Protein AF-A0AB38UIT8-F1 (afdb_monomer_lite)

Sequence (91 aa):
MRKNILPRKLAKPIEQLSDGTWIIRYAIQSIDRTDNEGNELVTFASSIFLEKPTLEMIKKSIHRYAMSVLDDEDVLLLVANPDLSVYMIID

Radius of gyration: 13.45 Å; chains: 1; bounding box: 37×26×34 Å

Structure (mmCIF, N/CA/C/O backbone):
data_AF-A0AB38UIT8-F1
#
_entry.id   AF-A0AB38UIT8-F1
#
loop_
_atom_site.group_PDB
_atom_site.id
_atom_site.type_symbol
_atom_site.label_atom_id
_atom_site.label_alt_id
_atom_site.label_comp_id
_atom_site.label_asym_id
_atom_site.label_entity_id
_atom_site.label_seq_id
_atom_site.pdbx_PDB_ins_code
_atom_site.Cartn_x
_atom_site.Cartn_y
_atom_site.Cartn_z
_atom_site.occupancy
_atom_site.B_iso_or_equiv
_atom_site.auth_seq_id
_atom_site.auth_comp_id
_atom_site.auth_asym_id
_atom_site.auth_atom_id
_atom_site.pdbx_PDB_model_num
ATOM 1 N N . MET A 1 1 ? 12.914 -10.280 0.792 1.00 48.16 1 MET A N 1
ATOM 2 C CA . MET A 1 1 ? 11.509 -9.821 0.895 1.00 48.16 1 MET A CA 1
ATOM 3 C C . MET A 1 1 ? 10.656 -10.620 -0.083 1.00 48.16 1 MET A C 1
ATOM 5 O O . MET A 1 1 ? 11.085 -10.788 -1.218 1.00 48.16 1 MET A O 1
ATOM 9 N N . ARG A 1 2 ? 9.496 -11.160 0.325 1.00 50.50 2 ARG A N 1
ATOM 10 C CA . ARG A 1 2 ? 8.529 -11.711 -0.646 1.00 50.50 2 ARG A CA 1
ATOM 11 C C . ARG A 1 2 ? 8.067 -10.553 -1.537 1.00 50.50 2 ARG A C 1
ATOM 13 O O . ARG A 1 2 ? 7.651 -9.530 -1.005 1.00 50.50 2 ARG A O 1
ATOM 20 N N . LYS A 1 3 ? 8.196 -10.685 -2.861 1.00 60.97 3 LYS A N 1
ATOM 21 C CA . LYS A 1 3 ? 7.686 -9.686 -3.809 1.00 60.97 3 LYS A CA 1
ATOM 22 C C . LYS A 1 3 ? 6.165 -9.809 -3.830 1.00 60.97 3 LYS A C 1
ATOM 24 O O . LYS A 1 3 ? 5.645 -10.793 -4.350 1.00 60.97 3 LYS A O 1
ATOM 29 N N . ASN A 1 4 ? 5.468 -8.862 -3.212 1.00 86.19 4 ASN A N 1
ATOM 30 C CA . ASN A 1 4 ? 4.015 -8.812 -3.276 1.00 86.19 4 ASN A CA 1
ATOM 31 C C . ASN A 1 4 ? 3.633 -8.229 -4.640 1.00 86.19 4 ASN A C 1
ATOM 33 O O . ASN A 1 4 ? 3.827 -7.038 -4.861 1.00 86.19 4 ASN A O 1
ATOM 37 N N . ILE A 1 5 ? 3.153 -9.071 -5.558 1.00 92.31 5 ILE A N 1
ATOM 38 C CA . ILE A 1 5 ? 2.792 -8.686 -6.929 1.00 92.31 5 ILE A CA 1
ATOM 39 C C . ILE A 1 5 ? 1.290 -8.872 -7.120 1.00 92.31 5 ILE A C 1
ATOM 41 O O . ILE A 1 5 ? 0.748 -9.910 -6.742 1.00 92.31 5 ILE A O 1
ATOM 45 N N . LEU A 1 6 ? 0.623 -7.883 -7.712 1.00 93.38 6 LEU A N 1
ATOM 46 C CA . LEU A 1 6 ? -0.794 -7.960 -8.072 1.00 93.38 6 LEU A CA 1
ATOM 47 C C . LEU A 1 6 ? -1.117 -7.053 -9.273 1.00 93.38 6 LEU A C 1
ATOM 49 O O . LEU A 1 6 ? -0.340 -6.142 -9.571 1.00 93.38 6 LEU A O 1
ATOM 53 N N . PRO A 1 7 ? -2.253 -7.267 -9.959 1.00 95.12 7 PRO A N 1
ATOM 54 C CA . PRO A 1 7 ? -2.732 -6.353 -10.991 1.00 95.12 7 PRO A CA 1
ATOM 55 C C . PRO A 1 7 ? -2.938 -4.935 -10.447 1.00 95.12 7 PRO A C 1
ATOM 57 O O . PRO A 1 7 ? -3.578 -4.768 -9.408 1.00 95.12 7 PRO A O 1
ATOM 60 N N . ARG A 1 8 ? -2.486 -3.900 -11.166 1.00 93.12 8 ARG A N 1
ATOM 61 C CA . ARG A 1 8 ? -2.582 -2.478 -10.769 1.00 93.12 8 ARG A CA 1
ATOM 62 C C . ARG A 1 8 ? -3.982 -2.080 -10.299 1.00 93.12 8 ARG A C 1
ATOM 64 O O . ARG A 1 8 ? -4.111 -1.337 -9.326 1.00 93.12 8 ARG A O 1
ATOM 71 N N . LYS A 1 9 ? -5.017 -2.611 -10.961 1.00 90.94 9 LYS A N 1
ATOM 72 C CA . LYS A 1 9 ? -6.441 -2.390 -10.647 1.00 90.94 9 LYS A CA 1
ATOM 73 C C . LYS A 1 9 ? -6.854 -2.879 -9.250 1.00 90.94 9 LYS A C 1
ATOM 75 O O . LYS A 1 9 ? -7.807 -2.364 -8.678 1.00 90.94 9 LYS A O 1
ATOM 80 N N . LEU A 1 10 ? -6.134 -3.854 -8.695 1.00 91.75 10 LEU A N 1
ATOM 81 C CA . LEU A 1 10 ? -6.356 -4.416 -7.359 1.00 91.75 10 LEU A CA 1
ATOM 82 C C . LEU A 1 10 ? -5.430 -3.792 -6.298 1.00 91.75 10 LEU A C 1
ATOM 84 O O . LEU A 1 10 ? -5.575 -4.075 -5.112 1.00 91.75 10 LEU A O 1
ATOM 88 N N . ALA A 1 11 ? -4.489 -2.932 -6.703 1.00 92.00 11 ALA A N 1
ATOM 89 C CA . ALA A 1 11 ? -3.473 -2.323 -5.845 1.00 92.00 11 ALA A CA 1
ATOM 90 C C . ALA A 1 11 ? -4.021 -1.162 -5.011 1.00 92.00 11 ALA A C 1
ATOM 92 O O . ALA A 1 11 ? -3.534 -0.035 -5.104 1.00 92.00 11 ALA A O 1
ATOM 93 N N . LYS A 1 12 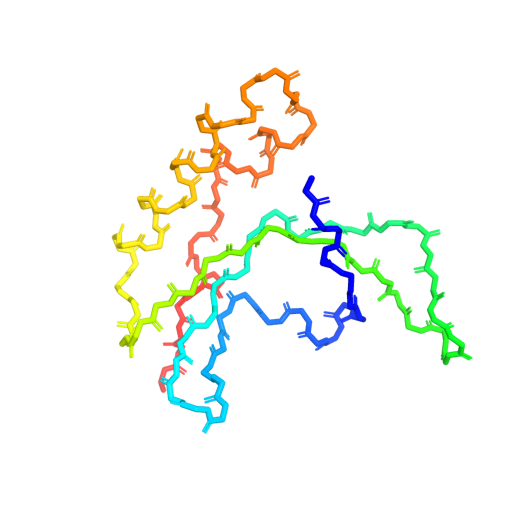? -5.057 -1.413 -4.208 1.00 93.12 12 LYS A N 1
ATOM 94 C CA . LYS A 1 12 ? -5.632 -0.383 -3.341 1.00 93.12 12 LYS A CA 1
ATOM 95 C C . LYS A 1 12 ? -4.605 0.029 -2.272 1.00 93.12 12 LYS A C 1
ATOM 97 O O . LYS A 1 12 ? -4.116 -0.860 -1.562 1.00 93.12 12 LYS A O 1
ATOM 102 N N . PRO A 1 13 ? -4.291 1.334 -2.132 1.00 93.19 13 PRO A N 1
ATOM 103 C CA . PRO A 1 13 ? -3.372 1.823 -1.101 1.00 93.19 13 PRO A CA 1
ATOM 104 C C . PRO A 1 13 ? -3.846 1.500 0.317 1.00 93.19 13 PRO A C 1
ATOM 106 O O . PRO A 1 13 ? -3.032 1.237 1.196 1.00 93.19 13 PRO A O 1
ATOM 109 N N . ILE A 1 14 ? -5.161 1.473 0.529 1.00 94.19 14 ILE A N 1
ATOM 110 C CA . ILE A 1 14 ? -5.804 1.099 1.785 1.00 94.19 14 ILE A CA 1
ATOM 111 C C . ILE A 1 14 ? -6.981 0.168 1.503 1.00 94.19 14 ILE A C 1
ATOM 113 O O . ILE A 1 14 ? -7.773 0.403 0.590 1.00 94.19 14 ILE A O 1
ATOM 117 N N . GLU A 1 15 ? -7.081 -0.913 2.265 1.00 94.25 15 GLU A N 1
ATOM 118 C CA . GLU A 1 15 ? -8.134 -1.914 2.112 1.00 94.25 15 GLU A CA 1
ATOM 119 C C . GLU A 1 15 ? -8.370 -2.635 3.441 1.00 94.25 15 GLU A C 1
ATOM 121 O O . GLU A 1 15 ? -7.413 -2.987 4.132 1.00 94.25 15 GLU A O 1
ATOM 126 N N . GLN A 1 16 ? -9.638 -2.869 3.785 1.00 94.69 16 GLN A N 1
ATOM 127 C CA . GLN A 1 16 ? -9.997 -3.787 4.860 1.00 94.69 16 GLN A CA 1
ATOM 128 C C . GLN A 1 16 ? -10.142 -5.198 4.285 1.00 94.69 16 GLN A C 1
ATOM 130 O O . GLN A 1 16 ? -10.869 -5.409 3.313 1.00 94.69 16 GLN A O 1
ATOM 135 N N . LEU A 1 17 ? -9.434 -6.153 4.876 1.00 93.62 17 LEU A N 1
ATOM 136 C CA . LEU A 1 17 ? -9.493 -7.564 4.528 1.00 93.62 17 LEU A CA 1
ATOM 137 C C . LEU A 1 17 ? -10.721 -8.229 5.162 1.00 93.62 17 LEU A C 1
ATOM 139 O O . LEU A 1 17 ? -11.331 -7.715 6.100 1.00 93.62 17 LEU A O 1
ATOM 143 N N . SER A 1 18 ? -11.078 -9.412 4.661 1.00 94.12 18 SER A N 1
ATOM 144 C CA . SER A 1 18 ? -12.251 -10.166 5.123 1.00 94.12 18 SER A CA 1
ATOM 145 C C . SER A 1 18 ? -12.188 -10.580 6.596 1.00 94.12 18 SER A C 1
ATOM 147 O O . SER A 1 18 ? -13.221 -10.860 7.192 1.00 94.12 18 SER A O 1
ATOM 149 N N . ASP A 1 19 ? -10.989 -10.640 7.176 1.00 95.06 19 ASP A N 1
ATOM 150 C CA . ASP A 1 19 ? -10.761 -10.938 8.594 1.00 95.06 19 ASP A CA 1
ATOM 151 C C . ASP A 1 19 ? -10.844 -9.693 9.501 1.00 95.06 19 ASP A C 1
ATOM 153 O O . ASP A 1 19 ? -10.608 -9.785 10.703 1.00 95.06 19 ASP A O 1
ATOM 157 N N . GLY A 1 20 ? -11.189 -8.530 8.938 1.00 94.31 20 GLY A N 1
ATOM 158 C CA . GLY A 1 20 ? -11.326 -7.262 9.652 1.00 94.31 20 GLY A CA 1
ATOM 159 C C . GLY A 1 20 ? -10.031 -6.456 9.765 1.00 94.31 20 GLY A C 1
ATOM 160 O O . GLY A 1 20 ? -10.104 -5.276 10.122 1.00 94.31 20 GLY A O 1
ATOM 161 N N . THR A 1 21 ? -8.877 -7.036 9.418 1.00 96.19 21 THR A N 1
ATOM 162 C CA . THR A 1 21 ? -7.591 -6.328 9.420 1.00 96.19 21 THR A CA 1
ATOM 163 C C . THR A 1 21 ? -7.492 -5.337 8.261 1.00 96.19 21 THR A C 1
ATOM 165 O O . THR A 1 21 ? -8.174 -5.453 7.246 1.00 96.19 21 THR A O 1
ATOM 168 N N . TRP A 1 22 ? -6.631 -4.335 8.404 1.00 95.62 22 TRP A N 1
ATOM 169 C CA . TRP A 1 22 ? -6.396 -3.301 7.403 1.00 95.62 22 TRP A CA 1
ATOM 170 C C . TRP A 1 22 ? -5.014 -3.459 6.792 1.00 95.62 22 TRP A C 1
ATOM 172 O O . TRP A 1 22 ? -4.012 -3.462 7.507 1.00 95.62 22 TRP A O 1
ATOM 182 N N . ILE A 1 23 ? -4.943 -3.537 5.466 1.00 95.00 23 ILE A N 1
ATOM 183 C CA . ILE A 1 23 ? -3.683 -3.506 4.730 1.00 95.00 23 ILE A CA 1
ATOM 184 C C . ILE A 1 23 ? -3.447 -2.113 4.154 1.00 95.00 23 ILE A C 1
ATOM 186 O O . ILE A 1 23 ? -4.316 -1.521 3.513 1.00 95.00 23 ILE A O 1
ATOM 190 N N . ILE A 1 24 ? -2.237 -1.607 4.375 1.00 95.12 24 ILE A N 1
ATOM 191 C CA . ILE A 1 24 ? -1.737 -0.362 3.800 1.00 95.12 24 ILE A CA 1
ATOM 192 C C . ILE A 1 24 ? -0.603 -0.710 2.852 1.00 95.12 24 ILE A C 1
ATOM 194 O O . ILE A 1 24 ? 0.380 -1.313 3.283 1.00 95.12 24 ILE A O 1
ATOM 198 N N . ARG A 1 25 ? -0.742 -0.347 1.577 1.00 94.12 25 ARG A N 1
ATOM 199 C CA . ARG A 1 25 ? 0.230 -0.599 0.507 1.00 94.12 25 ARG A CA 1
ATOM 200 C C . ARG A 1 25 ? 0.879 0.715 0.078 1.00 94.12 25 ARG A C 1
ATOM 202 O O . ARG A 1 25 ? 0.175 1.652 -0.271 1.00 94.12 25 ARG A O 1
ATOM 209 N N . TYR A 1 26 ? 2.204 0.758 0.076 1.00 91.50 26 TYR A N 1
ATOM 210 C CA . TYR A 1 26 ? 3.034 1.898 -0.326 1.00 91.50 26 TYR A CA 1
ATOM 211 C C . TYR A 1 26 ? 4.173 1.418 -1.233 1.00 91.50 26 TYR A C 1
ATOM 213 O O . TYR A 1 26 ? 4.369 0.213 -1.397 1.00 91.50 26 TYR A O 1
ATOM 221 N N . ALA A 1 27 ? 4.908 2.352 -1.845 1.00 89.75 27 ALA A N 1
ATOM 222 C CA . ALA A 1 27 ? 5.905 2.041 -2.878 1.00 89.75 27 ALA A CA 1
ATOM 223 C C . ALA A 1 27 ? 5.317 1.173 -4.010 1.00 89.75 27 ALA A C 1
ATOM 225 O O . ALA A 1 27 ? 5.911 0.180 -4.424 1.00 89.75 27 ALA A O 1
ATOM 226 N N . ILE A 1 28 ? 4.096 1.501 -4.451 1.00 91.06 28 ILE A N 1
ATOM 227 C CA . ILE A 1 28 ? 3.430 0.775 -5.535 1.00 91.06 28 ILE A CA 1
ATOM 228 C C . ILE A 1 28 ? 4.120 1.154 -6.846 1.00 91.06 28 ILE A C 1
ATOM 230 O O . ILE A 1 28 ? 4.056 2.312 -7.253 1.00 91.06 28 ILE A O 1
ATOM 234 N N . GLN A 1 29 ? 4.749 0.184 -7.504 1.00 90.31 29 GLN A N 1
ATOM 235 C CA . GLN A 1 29 ? 5.535 0.408 -8.716 1.00 90.31 29 GLN A CA 1
ATOM 236 C C . GLN A 1 29 ? 5.255 -0.671 -9.758 1.00 90.31 29 GLN A C 1
ATOM 238 O O . GLN A 1 29 ? 5.146 -1.852 -9.425 1.00 90.31 29 GLN A O 1
ATOM 243 N N . SER A 1 30 ? 5.158 -0.272 -11.022 1.00 91.19 30 SER A N 1
ATOM 244 C CA . SER A 1 30 ? 5.061 -1.180 -12.166 1.00 91.19 30 SER A CA 1
ATOM 245 C C . SER A 1 30 ? 6.314 -2.044 -12.283 1.00 91.19 30 SER A C 1
ATOM 24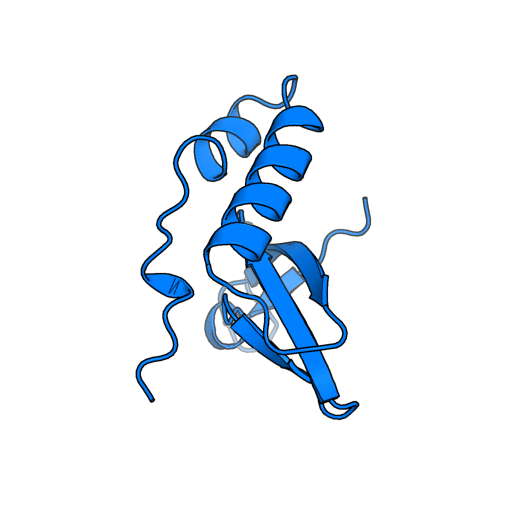7 O O . SER A 1 30 ? 7.420 -1.595 -11.997 1.00 91.19 30 SER A O 1
ATOM 249 N N . ILE A 1 31 ? 6.142 -3.301 -12.691 1.00 91.62 31 ILE A N 1
ATOM 250 C CA . ILE A 1 31 ? 7.265 -4.234 -12.899 1.00 91.62 31 ILE A CA 1
ATOM 251 C C . ILE A 1 31 ? 7.455 -4.611 -14.374 1.00 91.62 31 ILE A C 1
ATOM 253 O O . ILE A 1 31 ? 8.000 -5.678 -14.658 1.00 91.62 31 ILE A O 1
ATOM 257 N N . ASP A 1 32 ? 6.952 -3.776 -15.291 1.00 88.94 32 ASP A N 1
ATOM 258 C CA . ASP A 1 32 ? 7.007 -3.949 -16.753 1.00 88.94 32 ASP A CA 1
ATOM 259 C C . ASP A 1 32 ? 6.570 -5.345 -17.227 1.00 88.94 32 ASP A C 1
ATOM 261 O O . ASP A 1 32 ? 7.144 -5.952 -18.134 1.00 88.94 32 ASP A O 1
ATOM 265 N N . ARG A 1 33 ? 5.545 -5.893 -16.567 1.00 89.88 33 ARG A N 1
ATOM 266 C CA . ARG A 1 33 ? 4.938 -7.190 -16.882 1.00 89.88 33 ARG A CA 1
ATOM 267 C C . ARG A 1 33 ? 3.427 -7.088 -16.820 1.00 89.88 33 ARG A C 1
ATOM 269 O O . ARG A 1 33 ? 2.880 -6.315 -16.034 1.00 89.88 33 ARG A O 1
ATOM 276 N N . THR A 1 34 ? 2.772 -7.934 -17.599 1.00 92.81 34 THR A N 1
ATOM 277 C CA . THR A 1 34 ? 1.326 -8.135 -17.551 1.00 92.81 34 THR A CA 1
ATOM 278 C C . THR A 1 34 ? 0.991 -9.549 -17.099 1.00 92.81 34 THR A C 1
ATOM 280 O O . THR A 1 34 ? 1.809 -10.464 -17.227 1.00 92.81 34 THR A O 1
ATOM 283 N N . ASP A 1 35 ? -0.206 -9.735 -16.552 1.00 90.81 35 ASP A N 1
ATOM 284 C CA . ASP A 1 35 ? -0.767 -11.072 -16.354 1.00 90.81 35 ASP A CA 1
ATOM 285 C C . ASP A 1 35 ? -1.340 -11.653 -17.663 1.00 90.81 35 ASP A C 1
ATOM 287 O O . ASP A 1 35 ? -1.269 -11.041 -18.732 1.00 90.81 35 ASP A O 1
ATOM 291 N N . ASN A 1 36 ? -1.915 -12.856 -17.575 1.00 90.94 36 ASN A N 1
ATOM 292 C CA . ASN A 1 36 ? -2.510 -13.568 -18.711 1.00 90.94 36 ASN A CA 1
ATOM 293 C C . ASN A 1 36 ? -3.739 -12.861 -19.312 1.00 90.94 36 ASN A C 1
ATOM 295 O O . ASN A 1 36 ? -4.146 -13.199 -20.419 1.00 90.94 36 ASN A O 1
ATOM 299 N N . GLU A 1 37 ? -4.338 -11.907 -18.597 1.00 92.25 37 GLU A N 1
ATOM 300 C CA . GLU A 1 37 ? -5.463 -11.096 -19.071 1.00 92.25 37 GLU A CA 1
ATOM 301 C C . GLU A 1 37 ? -4.996 -9.746 -19.645 1.00 92.25 37 GLU A C 1
ATOM 303 O O . GLU A 1 37 ? -5.819 -8.934 -20.065 1.00 92.25 37 GLU A O 1
ATOM 308 N N . GLY A 1 38 ? -3.683 -9.485 -19.657 1.00 92.94 38 GLY A N 1
ATOM 309 C CA . GLY A 1 38 ? -3.106 -8.223 -20.114 1.00 92.94 38 GLY A CA 1
ATOM 310 C C . GLY A 1 38 ? -3.150 -7.098 -19.076 1.00 92.94 38 GLY A C 1
ATOM 311 O O . GLY A 1 38 ? -2.888 -5.949 -19.429 1.00 92.94 38 GLY A O 1
ATOM 312 N N . ASN A 1 39 ? -3.459 -7.380 -17.804 1.00 94.12 39 ASN A N 1
ATOM 313 C CA . ASN A 1 39 ? -3.430 -6.350 -16.768 1.00 94.12 39 ASN A CA 1
ATOM 314 C C . ASN A 1 39 ? -1.984 -6.040 -16.367 1.00 94.12 39 ASN A C 1
ATOM 316 O O . ASN A 1 39 ? -1.205 -6.954 -16.096 1.00 94.12 39 ASN A O 1
ATOM 320 N N . GLU A 1 40 ? -1.649 -4.755 -16.242 1.00 95.12 40 GLU A N 1
ATOM 321 C CA . GLU A 1 40 ? -0.378 -4.300 -15.671 1.00 95.12 40 GLU A CA 1
ATOM 322 C C . GLU A 1 40 ? -0.174 -4.868 -14.260 1.00 95.12 40 GLU A C 1
ATOM 324 O O . GLU A 1 40 ? -1.063 -4.779 -13.407 1.00 95.12 40 GLU A O 1
ATOM 329 N N . LEU A 1 41 ? 1.015 -5.411 -14.000 1.00 95.12 41 LEU A N 1
ATOM 330 C CA . LEU A 1 41 ? 1.423 -5.875 -12.682 1.00 95.12 41 LEU A CA 1
ATOM 331 C C . LEU A 1 41 ? 2.247 -4.816 -11.954 1.00 95.12 41 LEU A C 1
ATOM 333 O O . LEU A 1 41 ? 3.158 -4.206 -12.518 1.00 95.12 41 LEU A O 1
ATOM 337 N N . VAL A 1 42 ? 1.968 -4.675 -10.661 1.00 94.56 42 VAL A N 1
ATOM 338 C CA . VAL A 1 42 ? 2.743 -3.839 -9.746 1.00 94.56 42 VAL A CA 1
ATOM 339 C C . VAL A 1 42 ? 3.310 -4.651 -8.596 1.00 94.56 42 VAL A C 1
ATOM 341 O O . VAL A 1 42 ? 2.714 -5.638 -8.163 1.00 94.56 42 VAL A O 1
ATOM 344 N N . THR A 1 43 ? 4.446 -4.200 -8.076 1.00 92.88 43 THR A N 1
ATOM 345 C CA . THR A 1 43 ? 4.980 -4.587 -6.771 1.00 92.88 43 THR A CA 1
ATOM 346 C C . THR A 1 43 ? 4.664 -3.513 -5.737 1.00 92.88 43 THR A C 1
ATOM 348 O O . THR A 1 43 ? 4.408 -2.364 -6.093 1.00 92.88 43 THR A O 1
ATOM 351 N N . PHE A 1 44 ? 4.665 -3.877 -4.456 1.00 92.38 44 PHE A N 1
ATOM 352 C CA . PHE A 1 44 ? 4.436 -2.939 -3.358 1.00 92.38 44 PHE A CA 1
ATOM 353 C C . PHE A 1 44 ? 5.030 -3.439 -2.038 1.00 92.38 44 PHE A C 1
ATOM 355 O O . PHE A 1 44 ? 5.172 -4.644 -1.801 1.00 92.38 44 PHE A O 1
ATOM 362 N N . ALA A 1 45 ? 5.314 -2.497 -1.145 1.00 92.25 45 ALA A N 1
ATOM 363 C CA . ALA A 1 45 ? 5.523 -2.759 0.269 1.00 92.25 45 ALA A CA 1
ATOM 364 C C . ALA A 1 45 ? 4.203 -2.580 1.026 1.00 92.25 45 ALA A C 1
ATOM 366 O O . ALA A 1 45 ? 3.315 -1.844 0.593 1.00 92.25 45 ALA A O 1
ATOM 367 N N . SER A 1 46 ? 4.040 -3.272 2.153 1.00 93.50 46 SER A N 1
ATOM 368 C CA . SER A 1 46 ? 2.798 -3.183 2.916 1.00 93.50 46 SER A CA 1
ATOM 369 C C . SER A 1 46 ? 2.980 -3.354 4.413 1.00 93.50 46 SER A C 1
ATOM 371 O O . SER A 1 46 ? 3.896 -4.035 4.870 1.00 93.50 46 SER A O 1
ATOM 373 N N . SER A 1 47 ? 2.039 -2.792 5.165 1.00 94.56 47 SER A N 1
ATOM 374 C CA . SER A 1 47 ? 1.850 -3.016 6.598 1.00 94.56 47 SER A CA 1
ATOM 375 C C . SER A 1 47 ? 0.420 -3.479 6.867 1.00 94.56 47 SER A C 1
ATOM 377 O O . SER A 1 47 ? -0.501 -3.044 6.177 1.00 94.56 47 SER A O 1
ATOM 379 N N . ILE A 1 48 ? 0.241 -4.335 7.873 1.00 95.38 48 ILE A N 1
ATOM 380 C CA . ILE A 1 48 ? -1.070 -4.805 8.338 1.00 95.38 48 ILE A CA 1
ATOM 381 C C . ILE A 1 48 ? -1.356 -4.175 9.703 1.00 95.38 48 ILE A C 1
ATOM 383 O O . ILE A 1 48 ? -0.471 -4.119 10.559 1.00 95.38 48 ILE A O 1
ATOM 387 N N . PHE A 1 49 ? -2.586 -3.715 9.901 1.00 95.44 49 PHE A N 1
ATOM 388 C CA . PHE A 1 49 ? -3.094 -3.143 11.142 1.00 95.44 49 PHE A CA 1
ATOM 389 C C . PHE A 1 49 ? -4.343 -3.906 11.591 1.00 95.44 49 PHE A C 1
ATOM 391 O O . PHE A 1 49 ? -5.142 -4.334 10.764 1.00 95.44 49 PHE A O 1
ATOM 398 N N . LEU A 1 50 ? -4.520 -4.085 12.902 1.00 95.75 50 LEU A N 1
ATOM 399 C CA . LEU A 1 50 ? -5.695 -4.775 13.456 1.00 95.75 50 LEU A CA 1
ATOM 400 C C . LEU A 1 50 ? -6.963 -3.906 13.425 1.00 95.75 50 LEU A C 1
ATOM 402 O O . LEU A 1 50 ? -8.068 -4.431 13.399 1.00 95.75 50 LEU A O 1
ATOM 406 N N . GLU A 1 51 ? -6.798 -2.586 13.397 1.00 93.44 51 GLU A N 1
ATOM 407 C CA . GLU A 1 51 ? -7.868 -1.585 13.360 1.00 93.44 51 GLU A CA 1
ATOM 408 C C . GLU A 1 51 ? -7.600 -0.585 12.224 1.00 93.44 51 GLU A C 1
ATOM 410 O O . GLU A 1 51 ? -6.487 -0.548 11.690 1.00 93.44 51 GLU A O 1
ATOM 415 N N . LYS A 1 52 ? -8.599 0.238 11.861 1.00 92.69 52 LYS A N 1
ATOM 416 C CA . LYS A 1 52 ? -8.464 1.272 10.814 1.00 92.69 52 LYS A CA 1
ATOM 417 C C . LYS A 1 52 ? -7.329 2.231 11.210 1.00 92.69 52 LYS A C 1
ATOM 419 O O . LYS A 1 52 ? -7.479 2.954 12.197 1.00 92.69 52 LYS A O 1
ATOM 424 N N . PRO A 1 53 ? -6.192 2.256 10.491 1.00 94.12 53 PRO A N 1
ATOM 425 C CA . PRO A 1 53 ? -5.049 3.053 10.911 1.00 94.12 53 PRO A CA 1
ATOM 426 C C . PRO A 1 53 ? -5.305 4.541 10.668 1.00 94.12 53 PRO A C 1
ATOM 428 O O . PRO A 1 53 ? -5.899 4.934 9.664 1.00 94.12 53 PRO A O 1
ATOM 431 N N . THR A 1 54 ? -4.804 5.387 11.567 1.00 93.62 54 THR A N 1
ATOM 432 C CA . THR A 1 54 ? -4.803 6.839 11.353 1.00 93.62 54 THR A CA 1
ATOM 433 C C . THR A 1 54 ? -3.742 7.235 10.322 1.00 93.62 54 THR A C 1
ATOM 435 O O . THR A 1 54 ? -2.751 6.523 10.125 1.00 93.62 54 THR A O 1
ATOM 438 N N . LEU A 1 55 ? -3.881 8.416 9.706 1.00 92.56 55 LEU A N 1
ATOM 439 C CA . LEU A 1 55 ? -2.853 8.956 8.801 1.00 92.56 55 LEU A CA 1
ATOM 440 C C . LEU A 1 55 ? -1.472 9.052 9.470 1.00 92.56 55 LEU A C 1
ATOM 442 O O . LEU A 1 55 ? -0.451 8.819 8.825 1.00 92.56 55 LEU A O 1
ATOM 446 N N . GLU A 1 56 ? -1.422 9.348 10.772 1.00 93.06 56 GLU A N 1
ATOM 447 C CA . GLU A 1 56 ? -0.167 9.399 11.523 1.00 93.06 56 GLU A CA 1
ATOM 448 C C . GLU A 1 56 ? 0.487 8.012 11.642 1.00 93.06 56 GLU A C 1
ATOM 450 O O . GLU A 1 56 ? 1.699 7.878 11.455 1.00 93.06 56 GLU A O 1
ATOM 455 N N . MET A 1 57 ? -0.307 6.966 11.902 1.00 94.69 57 MET A N 1
ATOM 456 C CA . MET A 1 57 ? 0.177 5.582 11.943 1.00 94.69 57 MET A CA 1
ATOM 457 C C . MET A 1 57 ? 0.711 5.136 10.580 1.00 94.69 57 MET A C 1
ATOM 459 O O . MET A 1 57 ? 1.778 4.520 10.514 1.00 94.69 57 MET A O 1
ATOM 463 N N . ILE A 1 58 ? 0.011 5.495 9.498 1.00 94.69 58 ILE A N 1
ATOM 464 C CA . ILE A 1 58 ? 0.435 5.224 8.118 1.00 94.69 58 ILE A CA 1
ATOM 465 C C . ILE A 1 58 ? 1.765 5.920 7.828 1.00 94.69 58 ILE A C 1
ATOM 467 O O . ILE A 1 58 ? 2.728 5.256 7.444 1.00 94.69 58 ILE A O 1
ATOM 471 N N . LYS A 1 59 ? 1.860 7.229 8.098 1.00 93.06 59 LYS A N 1
ATOM 472 C CA . LYS A 1 59 ? 3.086 8.016 7.906 1.00 93.06 59 LYS A CA 1
ATOM 473 C C . LYS A 1 59 ? 4.267 7.408 8.663 1.00 93.06 59 LYS A C 1
ATOM 475 O O . LYS A 1 59 ? 5.341 7.239 8.090 1.00 93.06 59 LYS A O 1
ATOM 480 N N . LYS A 1 60 ? 4.067 7.027 9.930 1.00 94.00 60 LYS A N 1
ATOM 481 C CA . LYS A 1 60 ? 5.089 6.344 10.740 1.00 94.00 60 LYS A CA 1
ATOM 482 C C . LYS A 1 60 ? 5.502 5.003 10.131 1.00 94.00 60 LYS A C 1
ATOM 484 O O . LYS A 1 60 ? 6.684 4.675 10.161 1.00 94.00 60 LYS A O 1
ATOM 489 N N . SER A 1 61 ? 4.567 4.233 9.575 1.00 94.06 61 SER A N 1
ATOM 490 C CA . SER A 1 61 ? 4.892 2.949 8.942 1.00 94.06 61 SER A CA 1
ATOM 491 C C . SER A 1 61 ? 5.711 3.110 7.668 1.00 94.06 61 SER A C 1
ATOM 493 O O . SER A 1 61 ? 6.727 2.434 7.516 1.00 94.06 61 SER A O 1
ATOM 495 N N . ILE A 1 62 ? 5.324 4.048 6.799 1.00 93.44 62 ILE A N 1
ATOM 496 C CA . ILE A 1 62 ? 6.074 4.360 5.577 1.00 93.44 62 ILE A CA 1
ATOM 497 C C . ILE A 1 62 ? 7.474 4.863 5.936 1.00 93.44 62 ILE A C 1
ATOM 499 O O . ILE A 1 62 ? 8.455 4.401 5.367 1.00 93.44 62 ILE A O 1
ATOM 503 N N . HIS A 1 63 ? 7.586 5.734 6.941 1.00 92.31 63 HIS A N 1
ATOM 504 C CA . HIS A 1 63 ? 8.875 6.236 7.406 1.00 92.31 63 HIS A CA 1
ATOM 505 C C . HIS A 1 63 ? 9.788 5.122 7.941 1.00 92.31 63 HIS A C 1
ATOM 507 O O . HIS A 1 63 ? 10.968 5.083 7.607 1.00 92.31 63 HIS A O 1
ATOM 513 N N . ARG A 1 64 ? 9.254 4.172 8.725 1.00 92.06 64 ARG A N 1
ATOM 514 C CA . ARG A 1 64 ? 10.028 2.996 9.164 1.00 92.06 64 ARG A CA 1
ATOM 515 C C . ARG A 1 64 ? 10.521 2.165 7.985 1.00 92.06 64 ARG A C 1
ATOM 517 O O . ARG A 1 64 ? 11.648 1.686 8.017 1.00 92.06 64 ARG A O 1
ATOM 524 N N . TYR A 1 65 ? 9.686 1.996 6.961 1.00 91.94 65 TYR A N 1
ATOM 525 C CA . TYR A 1 65 ? 10.099 1.296 5.753 1.00 91.94 65 TYR A CA 1
ATOM 526 C C . TYR A 1 65 ? 11.187 2.067 4.999 1.00 91.94 65 TYR A C 1
ATOM 528 O O . TYR A 1 65 ? 12.198 1.460 4.664 1.00 91.94 65 TYR A O 1
ATOM 536 N N . ALA A 1 66 ? 11.048 3.386 4.833 1.00 90.81 66 ALA A N 1
ATOM 537 C CA . ALA A 1 66 ? 12.067 4.247 4.227 1.00 90.81 66 ALA A CA 1
ATOM 538 C C . ALA A 1 66 ? 13.434 4.089 4.916 1.00 90.81 66 ALA A C 1
ATOM 540 O O . ALA A 1 66 ? 14.450 3.911 4.254 1.00 90.81 66 ALA A O 1
ATOM 541 N N . MET A 1 67 ? 13.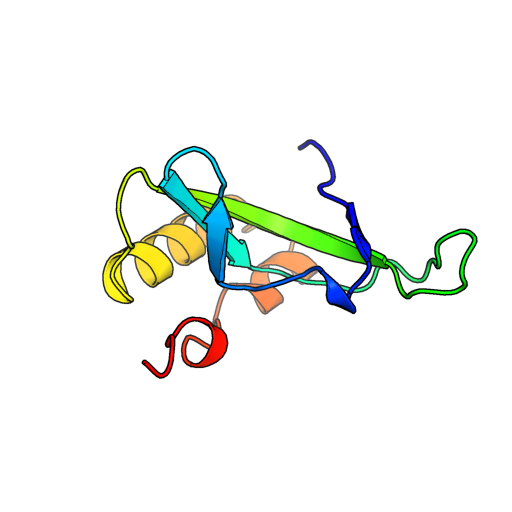447 4.042 6.251 1.00 90.62 67 MET A N 1
ATOM 542 C CA . MET A 1 67 ? 14.670 3.811 7.031 1.00 90.62 67 MET A CA 1
ATOM 543 C C . MET A 1 67 ? 15.282 2.415 6.832 1.00 90.62 67 MET A C 1
ATOM 545 O O . MET A 1 67 ? 16.475 2.238 7.049 1.00 90.62 67 MET A O 1
ATOM 549 N N . SER A 1 68 ? 14.491 1.418 6.423 1.00 88.81 68 SER A N 1
ATOM 550 C CA . SER A 1 68 ? 14.978 0.060 6.129 1.00 88.81 68 SER A CA 1
ATOM 551 C C . SER A 1 68 ? 15.527 -0.122 4.711 1.00 88.81 68 SER A C 1
ATOM 553 O O . SER A 1 68 ? 16.115 -1.162 4.429 1.00 88.81 68 SER A O 1
ATOM 555 N N . VAL A 1 69 ? 15.324 0.861 3.828 1.00 86.94 69 VAL A N 1
ATOM 556 C CA . VAL A 1 69 ? 15.702 0.815 2.403 1.00 86.94 69 VAL A CA 1
ATOM 557 C C . VAL A 1 69 ? 16.616 1.979 2.019 1.00 86.94 69 VAL A C 1
ATOM 559 O O . VAL A 1 69 ? 16.656 2.375 0.863 1.00 86.94 69 VAL A O 1
ATOM 562 N N . LEU A 1 70 ? 17.352 2.541 2.985 1.00 86.75 70 LEU A N 1
ATOM 563 C CA . LEU A 1 70 ? 18.234 3.693 2.753 1.00 86.75 70 LEU A CA 1
ATOM 564 C C . LEU A 1 70 ? 19.291 3.439 1.667 1.00 86.75 70 LEU A C 1
ATOM 566 O O . LEU A 1 70 ? 19.665 4.378 0.976 1.00 86.75 70 LEU A O 1
ATOM 570 N N . ASP A 1 71 ? 19.733 2.190 1.508 1.00 88.81 71 ASP A N 1
ATOM 571 C CA . ASP A 1 71 ? 20.729 1.789 0.506 1.00 88.81 71 ASP A CA 1
ATOM 572 C C . ASP A 1 71 ? 20.127 1.531 -0.895 1.00 88.81 71 ASP A C 1
ATOM 574 O O . ASP A 1 71 ? 20.861 1.247 -1.839 1.00 88.81 71 ASP A O 1
ATOM 578 N N . ASP A 1 72 ? 18.800 1.596 -1.038 1.00 85.88 72 ASP A N 1
ATOM 579 C CA . ASP A 1 72 ? 18.070 1.401 -2.294 1.00 85.88 72 ASP A CA 1
ATOM 580 C C . ASP A 1 72 ? 17.455 2.743 -2.718 1.00 85.88 72 ASP A C 1
ATOM 582 O O . ASP A 1 72 ? 16.320 3.064 -2.360 1.00 85.88 72 ASP A O 1
ATOM 586 N N . GLU A 1 73 ? 18.238 3.569 -3.422 1.00 84.69 73 GLU A N 1
ATOM 587 C CA . GLU A 1 73 ? 17.840 4.936 -3.799 1.00 84.69 73 GLU A CA 1
ATOM 588 C C . GLU A 1 73 ? 16.541 4.966 -4.618 1.00 84.69 73 GLU A C 1
ATOM 590 O O . GLU A 1 73 ? 15.690 5.833 -4.394 1.00 84.69 73 GLU A O 1
ATOM 595 N N . ASP A 1 74 ? 16.355 3.988 -5.510 1.00 82.88 74 ASP A N 1
ATOM 596 C CA . ASP A 1 74 ? 15.162 3.864 -6.349 1.00 82.88 74 ASP A CA 1
ATOM 597 C C . ASP A 1 74 ? 13.908 3.677 -5.488 1.00 82.88 74 ASP A C 1
ATOM 599 O O . ASP A 1 74 ? 12.891 4.349 -5.687 1.00 82.88 74 ASP A O 1
ATOM 603 N N . VAL A 1 75 ? 13.979 2.798 -4.485 1.00 80.75 75 VAL A N 1
ATOM 604 C CA . VAL A 1 75 ? 12.867 2.563 -3.559 1.00 80.75 75 VAL A CA 1
ATOM 605 C C . VAL A 1 75 ? 12.717 3.714 -2.567 1.00 80.75 75 VAL A C 1
ATOM 607 O O . VAL A 1 75 ? 11.587 4.101 -2.256 1.00 80.75 75 VAL A O 1
ATOM 610 N N . LEU A 1 76 ? 13.817 4.294 -2.082 1.00 85.81 76 LEU A N 1
ATOM 611 C CA . LEU A 1 76 ? 13.810 5.391 -1.116 1.00 85.81 76 LEU A CA 1
ATOM 612 C C . LEU A 1 76 ? 13.046 6.605 -1.654 1.00 85.81 76 LEU A C 1
ATOM 614 O O . LEU A 1 76 ? 12.232 7.183 -0.930 1.00 85.81 76 LEU A O 1
ATOM 618 N N . LEU A 1 77 ? 13.237 6.954 -2.929 1.00 84.94 77 LEU A N 1
ATOM 619 C CA . LEU A 1 77 ? 12.515 8.053 -3.578 1.00 84.94 77 LEU A CA 1
ATOM 620 C C . LEU A 1 77 ? 10.991 7.856 -3.556 1.00 84.94 77 LEU A C 1
ATOM 622 O O . LEU A 1 77 ? 10.252 8.827 -3.390 1.00 84.94 77 LEU A O 1
ATOM 626 N N . LEU A 1 78 ? 10.513 6.610 -3.640 1.00 82.06 78 LEU A N 1
ATOM 627 C CA . LEU A 1 78 ? 9.082 6.285 -3.614 1.00 82.06 78 LEU A CA 1
ATOM 628 C C . LEU A 1 78 ? 8.441 6.469 -2.230 1.00 82.06 78 LEU A C 1
ATOM 630 O O . LEU A 1 78 ? 7.214 6.539 -2.124 1.00 82.06 78 LEU A O 1
ATOM 634 N N . VAL A 1 79 ? 9.241 6.508 -1.160 1.00 84.75 79 VAL A N 1
ATOM 635 C CA . VAL A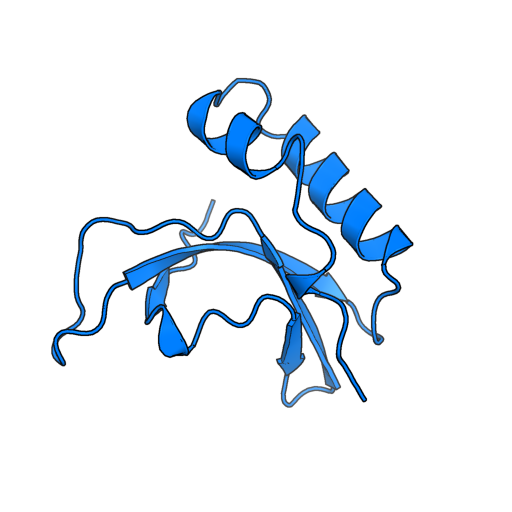 1 79 ? 8.747 6.495 0.230 1.00 84.75 79 VAL A CA 1
ATOM 636 C C . VAL A 1 79 ? 9.255 7.642 1.095 1.00 84.75 79 VAL A C 1
ATOM 638 O O . VAL A 1 79 ? 8.727 7.845 2.1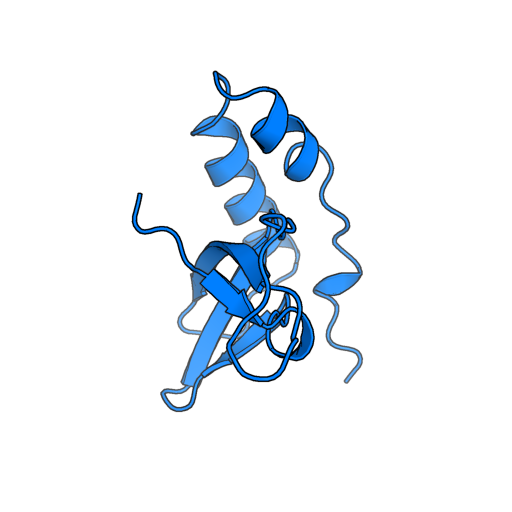87 1.00 84.75 79 VAL A O 1
ATOM 641 N N . ALA A 1 80 ? 10.230 8.421 0.621 1.00 84.25 80 ALA A N 1
ATOM 642 C CA . ALA A 1 80 ? 10.742 9.599 1.316 1.00 84.25 80 ALA A CA 1
ATOM 643 C C . ALA A 1 80 ? 9.686 10.712 1.420 1.00 84.25 80 ALA A C 1
ATOM 645 O O . ALA A 1 80 ? 9.570 11.361 2.459 1.00 84.25 80 ALA A O 1
ATOM 646 N N . ASN A 1 81 ? 8.882 10.891 0.368 1.00 83.88 81 ASN A N 1
ATOM 647 C CA . ASN A 1 81 ? 7.809 11.883 0.302 1.00 83.88 81 ASN A CA 1
ATOM 648 C C . ASN A 1 81 ? 6.506 11.222 -0.175 1.00 83.88 81 ASN A C 1
ATOM 650 O O . ASN A 1 81 ? 6.104 11.418 -1.322 1.00 83.88 81 ASN A O 1
ATOM 654 N N . PRO A 1 82 ? 5.857 10.395 0.666 1.00 83.81 82 PRO A N 1
ATOM 655 C CA . PRO A 1 82 ? 4.660 9.684 0.251 1.00 83.81 82 PRO A CA 1
ATOM 656 C C . PRO A 1 82 ? 3.489 10.656 0.098 1.00 83.81 82 PRO A C 1
ATOM 658 O O . PRO A 1 82 ? 3.235 11.477 0.984 1.00 83.81 82 PRO A O 1
ATOM 661 N N . ASP A 1 83 ? 2.728 10.515 -0.986 1.00 87.44 83 ASP A N 1
ATOM 662 C CA . ASP A 1 83 ? 1.414 11.144 -1.088 1.00 87.44 83 ASP A CA 1
ATOM 663 C C . ASP A 1 83 ? 0.471 10.474 -0.082 1.00 87.44 83 ASP A C 1
ATOM 665 O O . ASP A 1 83 ? 0.117 9.304 -0.222 1.00 87.44 83 ASP A O 1
ATOM 669 N N . LEU A 1 84 ? 0.100 11.200 0.973 1.00 88.81 84 LEU A N 1
ATOM 670 C CA . LEU A 1 84 ? -0.788 10.680 2.011 1.00 88.81 84 LEU A CA 1
ATOM 671 C C . LEU A 1 84 ? -2.272 10.781 1.631 1.00 88.81 84 LEU A C 1
ATOM 673 O O . LEU A 1 84 ? -3.098 10.117 2.258 1.00 88.81 84 LEU A O 1
ATOM 677 N N . SER A 1 85 ? -2.614 11.574 0.609 1.00 89.06 85 SER A N 1
ATOM 678 C CA . SER A 1 85 ? -4.004 11.779 0.191 1.00 89.06 85 SER A CA 1
ATOM 679 C C . SER A 1 85 ? -4.639 10.493 -0.341 1.00 89.06 85 SER A C 1
ATOM 681 O O . SER A 1 85 ? -5.819 10.251 -0.110 1.00 89.06 85 SER A O 1
ATOM 683 N N . VAL A 1 86 ? -3.842 9.593 -0.929 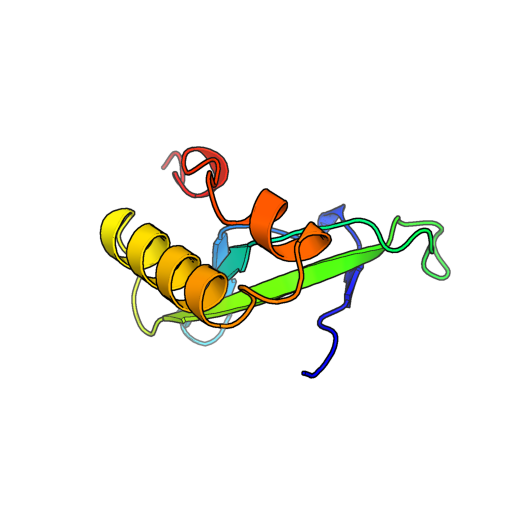1.00 89.00 86 VAL A N 1
ATOM 684 C CA . VAL A 1 86 ? -4.306 8.289 -1.436 1.00 89.00 86 VAL A CA 1
ATOM 685 C C . VAL A 1 86 ? -4.769 7.323 -0.339 1.00 89.00 86 VAL A C 1
ATOM 687 O O . VAL A 1 86 ? -5.401 6.311 -0.641 1.00 89.00 86 VAL A O 1
ATOM 690 N N . TYR A 1 87 ? -4.449 7.610 0.927 1.00 87.38 87 TYR A N 1
ATOM 691 C CA . TYR A 1 87 ? -4.906 6.837 2.088 1.00 87.38 87 TYR A CA 1
ATOM 692 C C . TYR A 1 87 ? -6.067 7.505 2.824 1.00 87.38 87 TYR A C 1
ATOM 694 O O . TYR A 1 87 ? -6.593 6.937 3.783 1.00 87.38 87 TYR A O 1
ATOM 702 N N . MET A 1 88 ? -6.471 8.705 2.402 1.00 84.38 88 MET A N 1
ATOM 703 C CA . MET A 1 88 ? -7.691 9.322 2.894 1.00 84.38 88 MET A CA 1
ATOM 704 C C . MET A 1 88 ? -8.868 8.584 2.263 1.00 84.38 88 MET A C 1
ATOM 706 O O . MET A 1 88 ? -9.195 8.782 1.096 1.00 84.38 88 MET A O 1
ATOM 710 N N . ILE A 1 89 ? -9.491 7.698 3.036 1.00 67.31 89 ILE A N 1
ATOM 711 C CA . ILE A 1 89 ? -10.797 7.154 2.672 1.00 67.31 89 ILE A CA 1
ATOM 712 C C . ILE A 1 89 ? -11.768 8.326 2.761 1.00 67.31 89 ILE A C 1
ATOM 714 O O . ILE A 1 89 ? -12.001 8.847 3.851 1.00 67.31 89 ILE A O 1
ATOM 718 N N . ILE A 1 90 ? -12.260 8.780 1.611 1.00 56.31 90 ILE A N 1
ATOM 719 C CA . ILE A 1 90 ? -13.417 9.668 1.555 1.00 56.31 90 ILE A CA 1
ATOM 720 C C . ILE A 1 90 ? -14.598 8.774 1.943 1.00 56.31 90 ILE A C 1
ATOM 722 O O . ILE A 1 90 ? -14.974 7.901 1.160 1.00 56.31 90 ILE A O 1
ATOM 726 N N . ASP A 1 91 ? -15.053 8.901 3.192 1.00 52.59 91 ASP A N 1
ATOM 727 C CA . ASP A 1 91 ? -16.297 8.279 3.665 1.00 52.59 91 ASP A CA 1
ATOM 728 C C . ASP A 1 91 ? -17.510 8.851 2.904 1.00 52.59 91 ASP A C 1
ATOM 730 O O . ASP A 1 91 ? -17.489 10.060 2.560 1.00 52.59 91 ASP A O 1
#

Secondary structure (DSSP, 8-state):
---EEEEGGG--SEEE-TTS-EEEEEEEEEEEEE-TT-PEEEEEEEEEESS---HHHHHHHHHHHHHH-TT-HHHHHHHHS--SGGG----

Organism: Bacteroides thetaiotaomicron (NCBI:txid818)

Foldseek 3Di:
DPFPKDFPVPQQQWDQDPVRKIKGWFLWAFPPDADPVRGTMTTTDIDIGNHLDDLVRVLVVLVVVLVVCVVPVVSNVRRVDDDSVSSPDPD

pLDDT: mean 88.91, std 9.61, range [48.16, 96.19]